Protein AF-A0A1H3JF29-F1 (afdb_monomer_lite)

pLDDT: mean 88.01, std 14.3, range [50.97, 97.44]

Radius of gyration: 19.48 Å; chains: 1; bounding box: 39×19×65 Å

Structure (mmCIF, N/CA/C/O backbone):
data_AF-A0A1H3JF29-F1
#
_entry.id   AF-A0A1H3JF29-F1
#
loop_
_atom_site.group_PDB
_atom_site.id
_atom_site.type_symbol
_atom_site.label_atom_id
_atom_site.label_alt_id
_atom_site.label_comp_id
_atom_site.label_asym_id
_atom_site.label_entity_id
_atom_site.label_seq_id
_atom_site.pdbx_PDB_ins_code
_atom_site.Cartn_x
_atom_site.Cartn_y
_atom_site.Cartn_z
_atom_site.occupancy
_atom_site.B_iso_or_equiv
_atom_site.auth_seq_id
_atom_site.auth_comp_id
_atom_site.auth_asym_id
_atom_site.auth_atom_id
_atom_site.pdbx_PDB_model_num
ATOM 1 N N . MET A 1 1 ? -5.151 12.609 -12.315 1.00 63.91 1 MET A N 1
ATOM 2 C CA . MET A 1 1 ? -5.092 11.179 -12.687 1.00 63.91 1 MET A CA 1
ATOM 3 C C . MET A 1 1 ? -3.706 10.716 -12.281 1.00 63.91 1 MET A C 1
ATOM 5 O O . MET A 1 1 ? -2.768 11.389 -12.688 1.00 63.91 1 MET A O 1
ATOM 9 N N . ARG A 1 2 ? -3.584 9.716 -11.396 1.00 81.94 2 ARG A N 1
ATOM 10 C CA . ARG A 1 2 ? -2.271 9.215 -10.952 1.00 81.94 2 ARG A CA 1
ATOM 11 C C . ARG A 1 2 ? -1.621 8.414 -12.085 1.00 81.94 2 ARG A C 1
ATOM 13 O O . ARG A 1 2 ? -2.345 7.742 -12.829 1.00 81.94 2 ARG A O 1
ATOM 20 N N . ASP A 1 3 ? -0.307 8.542 -12.239 1.00 90.06 3 ASP A N 1
ATOM 21 C CA . ASP A 1 3 ? 0.460 7.775 -13.227 1.00 90.06 3 ASP A CA 1
ATOM 22 C C . ASP A 1 3 ? 0.647 6.307 -12.790 1.00 90.06 3 ASP A C 1
ATOM 24 O O . ASP A 1 3 ? 0.245 5.918 -11.692 1.00 90.06 3 ASP A O 1
ATOM 28 N N . GLU A 1 4 ? 1.185 5.463 -13.676 1.00 91.31 4 GLU A N 1
ATOM 29 C CA . GLU A 1 4 ? 1.306 4.018 -13.428 1.00 91.31 4 GLU A CA 1
ATOM 30 C C . GLU A 1 4 ? 2.234 3.700 -12.248 1.00 91.31 4 GLU A C 1
ATOM 32 O O . GLU A 1 4 ? 1.940 2.819 -11.443 1.00 91.31 4 GLU A O 1
ATOM 37 N N . LYS A 1 5 ? 3.310 4.480 -12.091 1.00 92.19 5 LYS A N 1
ATOM 38 C CA . LYS A 1 5 ? 4.254 4.331 -10.981 1.00 92.19 5 LYS A CA 1
ATOM 39 C C . LYS A 1 5 ? 3.588 4.674 -9.650 1.00 92.19 5 LYS A C 1
ATOM 41 O O . LYS A 1 5 ? 3.656 3.886 -8.715 1.00 92.19 5 LYS A O 1
ATOM 46 N N . GLN A 1 6 ? 2.867 5.791 -9.587 1.00 93.50 6 GLN A N 1
ATOM 47 C CA . GLN A 1 6 ? 2.117 6.205 -8.399 1.00 93.50 6 GLN A CA 1
ATOM 48 C C . GLN A 1 6 ? 1.033 5.197 -8.021 1.00 93.50 6 GLN A C 1
ATOM 50 O O . GLN A 1 6 ? 0.820 4.936 -6.841 1.00 93.50 6 GLN A O 1
ATOM 55 N N . LYS A 1 7 ? 0.321 4.627 -9.001 1.00 94.56 7 LYS A N 1
ATOM 56 C CA . LYS A 1 7 ? -0.660 3.571 -8.716 1.00 94.56 7 LYS A CA 1
ATOM 57 C C . LYS A 1 7 ? 0.011 2.354 -8.100 1.00 94.56 7 LYS A C 1
ATOM 59 O O . LYS A 1 7 ? -0.494 1.848 -7.102 1.00 94.56 7 LYS A O 1
ATOM 64 N N . ARG A 1 8 ? 1.146 1.927 -8.658 1.00 95.25 8 ARG A N 1
ATOM 65 C CA . ARG A 1 8 ? 1.871 0.763 -8.157 1.00 95.25 8 ARG A CA 1
ATOM 66 C C . ARG A 1 8 ? 2.435 0.981 -6.754 1.00 95.25 8 ARG A C 1
ATOM 68 O O . ARG A 1 8 ? 2.303 0.094 -5.920 1.00 95.25 8 ARG A O 1
ATOM 75 N N . GLU A 1 9 ? 2.995 2.157 -6.479 1.00 96.12 9 GLU A N 1
ATOM 76 C CA . GLU A 1 9 ? 3.469 2.539 -5.140 1.00 96.12 9 GLU A CA 1
ATOM 77 C C . GLU A 1 9 ? 2.342 2.393 -4.103 1.00 96.12 9 GLU A C 1
ATOM 79 O O . GLU A 1 9 ? 2.505 1.752 -3.068 1.00 96.12 9 GLU A O 1
ATOM 84 N N . LEU A 1 10 ? 1.152 2.912 -4.413 1.00 96.56 10 LEU A N 1
ATOM 85 C CA . LEU A 1 10 ? -0.009 2.838 -3.522 1.00 96.56 10 LEU A CA 1
ATOM 86 C C . LEU A 1 10 ? -0.558 1.420 -3.368 1.00 96.56 10 LEU A C 1
ATOM 88 O O . LEU A 1 10 ? -1.023 1.066 -2.289 1.00 96.56 10 LEU A O 1
ATOM 92 N N . GLU A 1 11 ? -0.531 0.608 -4.424 1.00 96.75 11 GLU A N 1
ATOM 93 C CA . GLU A 1 11 ? -0.895 -0.806 -4.318 1.00 96.75 11 GLU A CA 1
ATOM 94 C C . GLU A 1 11 ? 0.018 -1.538 -3.338 1.00 96.75 11 GLU A C 1
ATOM 96 O O . GLU A 1 11 ? -0.493 -2.183 -2.425 1.00 96.75 11 GLU A O 1
ATOM 101 N N . LEU A 1 12 ? 1.339 -1.376 -3.472 1.00 96.81 12 LEU A N 1
ATOM 102 C CA . LEU A 1 12 ? 2.320 -1.994 -2.577 1.00 96.81 12 LEU A CA 1
ATOM 103 C C . LEU A 1 12 ? 2.114 -1.548 -1.127 1.00 96.81 12 LEU A C 1
ATOM 105 O O . LEU A 1 12 ? 2.051 -2.382 -0.224 1.00 96.81 12 LEU A O 1
ATOM 109 N N . ILE A 1 13 ? 1.913 -0.248 -0.902 1.00 97.44 13 ILE A N 1
ATOM 110 C CA . ILE A 1 13 ? 1.605 0.302 0.426 1.00 97.44 13 ILE A CA 1
ATOM 111 C C . ILE A 1 13 ? 0.321 -0.316 0.994 1.00 97.44 13 ILE A C 1
ATOM 113 O O . ILE A 1 13 ? 0.276 -0.711 2.161 1.00 97.44 13 ILE A O 1
ATOM 117 N N . GLY A 1 14 ? -0.733 -0.418 0.183 1.00 96.50 14 GLY A N 1
ATOM 118 C CA . GLY A 1 14 ? -2.009 -0.992 0.601 1.00 96.50 14 GLY A CA 1
ATOM 119 C C . GLY A 1 14 ? -1.915 -2.487 0.910 1.00 96.50 14 GLY A C 1
ATOM 120 O O . GLY A 1 14 ? -2.496 -2.951 1.892 1.00 96.50 14 GLY A O 1
ATOM 121 N N . GLU A 1 15 ? -1.155 -3.242 0.117 1.00 97.00 15 GLU A N 1
ATOM 122 C CA . GLU A 1 15 ? -0.874 -4.664 0.340 1.00 97.00 15 GLU A CA 1
ATOM 123 C C . GLU A 1 15 ? -0.046 -4.872 1.610 1.00 97.00 15 GLU A C 1
ATOM 125 O O . GLU A 1 15 ? -0.380 -5.727 2.440 1.00 97.00 15 GLU A O 1
ATOM 130 N N . ARG A 1 16 ? 0.975 -4.036 1.819 1.00 97.31 16 ARG A N 1
ATOM 131 C CA . ARG A 1 16 ? 1.785 -4.044 3.036 1.00 97.31 16 ARG A CA 1
ATOM 132 C C . ARG A 1 16 ? 0.937 -3.752 4.266 1.00 97.31 16 ARG A C 1
ATOM 134 O O . ARG A 1 16 ? 1.012 -4.486 5.253 1.00 97.31 16 ARG A O 1
ATOM 141 N N . PHE A 1 17 ? 0.071 -2.746 4.183 1.00 96.88 17 PHE A N 1
ATOM 142 C CA . PHE A 1 17 ? -0.855 -2.407 5.256 1.00 96.88 17 PHE A CA 1
ATOM 143 C C . PHE A 1 17 ? -1.851 -3.538 5.536 1.00 96.88 17 PHE A C 1
ATOM 145 O O . PHE A 1 17 ? -2.099 -3.862 6.696 1.00 96.88 17 PHE A O 1
ATOM 152 N N . LYS A 1 18 ? -2.378 -4.194 4.494 1.00 97.06 18 LYS A N 1
ATOM 153 C CA . LYS A 1 18 ? -3.251 -5.369 4.632 1.00 97.06 18 LYS A CA 1
ATOM 154 C C . LYS A 1 18 ? -2.563 -6.512 5.370 1.00 97.06 18 LYS A C 1
ATOM 156 O O . LYS A 1 18 ? -3.193 -7.180 6.187 1.00 97.06 18 LYS A O 1
ATOM 161 N N . PHE A 1 19 ? -1.286 -6.744 5.077 1.00 96.38 19 PHE A N 1
ATOM 162 C CA . PHE A 1 19 ? -0.492 -7.775 5.733 1.00 96.38 19 PHE A CA 1
ATOM 163 C C . PHE A 1 19 ? -0.203 -7.433 7.201 1.00 96.38 19 PHE A C 1
ATOM 165 O O . PHE A 1 19 ? -0.364 -8.286 8.072 1.00 96.38 19 PHE A O 1
ATOM 172 N N . ALA A 1 20 ? 0.195 -6.190 7.483 1.00 94.81 20 ALA A N 1
ATOM 173 C CA . ALA A 1 20 ? 0.557 -5.750 8.828 1.00 94.81 20 ALA A CA 1
ATOM 174 C C . ALA A 1 20 ? -0.662 -5.563 9.754 1.00 94.81 20 ALA A C 1
ATOM 176 O O . ALA A 1 20 ? -0.596 -5.893 10.939 1.00 94.81 20 ALA A O 1
ATOM 177 N N . TYR A 1 21 ? -1.780 -5.062 9.217 1.00 95.12 21 TYR A N 1
ATOM 178 C CA . TYR A 1 21 ? -2.977 -4.674 9.971 1.00 95.12 21 TYR A CA 1
ATOM 179 C C . TYR A 1 21 ? -4.271 -5.150 9.285 1.00 95.12 21 TYR A C 1
ATOM 181 O O . TYR A 1 21 ? -5.101 -4.331 8.880 1.00 95.12 21 TYR A O 1
ATOM 189 N N . PRO A 1 22 ? -4.500 -6.470 9.170 1.00 96.19 22 PRO A N 1
ATOM 190 C CA . PRO A 1 22 ? -5.613 -7.018 8.388 1.00 96.19 22 PRO A CA 1
ATOM 191 C C . PRO A 1 22 ? -6.996 -6.584 8.894 1.00 96.19 22 PRO A C 1
ATOM 193 O O . PRO A 1 22 ? -7.899 -6.329 8.098 1.00 96.19 22 PRO A O 1
ATOM 196 N N . GLU A 1 23 ? -7.172 -6.463 10.211 1.00 96.31 23 GLU A N 1
ATOM 197 C CA . GLU A 1 23 ? -8.439 -6.037 10.820 1.00 96.31 23 GLU A CA 1
ATOM 198 C C . GLU A 1 23 ? -8.740 -4.562 10.524 1.00 96.31 23 GLU A C 1
ATOM 200 O O . GLU A 1 23 ? -9.858 -4.213 10.142 1.00 96.31 23 GLU A O 1
ATOM 205 N N . THR A 1 24 ? -7.727 -3.700 10.643 1.00 94.31 24 THR A N 1
ATOM 206 C CA . THR A 1 24 ? -7.843 -2.270 10.332 1.00 94.31 24 THR A CA 1
ATOM 207 C C . THR A 1 24 ? -8.059 -2.050 8.840 1.00 94.31 24 THR A C 1
ATOM 209 O O . THR A 1 24 ? -8.887 -1.223 8.465 1.00 94.31 24 THR A O 1
ATOM 212 N N . TYR A 1 25 ? -7.375 -2.818 7.987 1.00 95.56 25 TYR A N 1
ATOM 213 C CA . TYR A 1 25 ? -7.599 -2.810 6.543 1.00 95.56 25 TYR A CA 1
ATOM 214 C C . TYR A 1 25 ? -9.068 -3.100 6.221 1.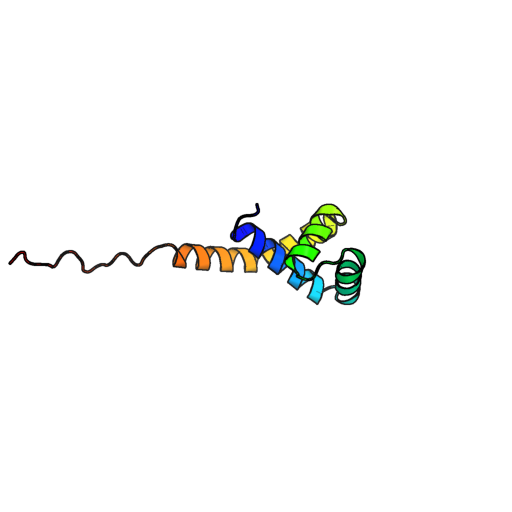00 95.56 25 TYR A C 1
ATOM 216 O O . TYR A 1 25 ? -9.706 -2.298 5.547 1.00 95.56 25 TYR A O 1
ATOM 224 N N . ALA A 1 26 ? -9.628 -4.192 6.754 1.00 95.50 26 ALA A N 1
ATOM 225 C CA . ALA A 1 26 ? -11.021 -4.572 6.505 1.00 95.50 26 ALA A CA 1
ATOM 226 C C . ALA A 1 26 ? -12.024 -3.526 7.022 1.00 95.50 26 ALA A C 1
ATOM 228 O O . ALA A 1 26 ? -13.085 -3.321 6.429 1.00 95.50 26 ALA A O 1
ATOM 229 N N . LEU A 1 27 ? -11.697 -2.845 8.126 1.00 95.38 27 LEU A N 1
ATOM 230 C CA . LEU A 1 27 ? -12.510 -1.743 8.628 1.00 95.38 27 LEU A CA 1
ATOM 231 C C . LEU A 1 27 ? -12.504 -0.563 7.650 1.00 95.38 27 LEU A C 1
ATOM 233 O O . LEU A 1 27 ? -13.574 -0.093 7.278 1.00 95.38 27 LEU A O 1
ATOM 237 N N . ILE A 1 28 ? -11.329 -0.108 7.209 1.00 94.50 28 ILE A N 1
ATOM 238 C CA . ILE A 1 28 ? -11.208 1.007 6.256 1.00 94.50 28 ILE A CA 1
ATOM 239 C C . ILE A 1 28 ? -11.903 0.658 4.934 1.00 94.50 28 ILE A C 1
ATOM 241 O O . ILE A 1 28 ? -12.667 1.467 4.414 1.00 94.50 28 ILE A O 1
ATOM 245 N N . GLU A 1 29 ? -11.699 -0.563 4.437 1.00 94.75 29 GLU A N 1
ATOM 246 C CA . GLU A 1 29 ? -12.347 -1.100 3.236 1.00 94.75 29 GLU A CA 1
ATOM 247 C C . GLU A 1 29 ? -13.875 -0.923 3.302 1.00 94.75 29 GLU A C 1
ATOM 249 O O . GLU A 1 29 ? -14.490 -0.359 2.395 1.00 94.75 29 GLU A O 1
ATOM 254 N N . ARG A 1 30 ? -14.484 -1.307 4.431 1.00 95.38 30 ARG A N 1
ATOM 255 C CA . ARG A 1 30 ? -15.931 -1.214 4.648 1.00 95.38 30 ARG A CA 1
ATOM 256 C C . ARG A 1 30 ? -16.425 0.215 4.877 1.00 95.38 30 ARG A C 1
ATOM 258 O O . ARG A 1 30 ? -17.433 0.599 4.294 1.00 95.38 30 ARG A O 1
ATOM 265 N N . GLU A 1 31 ? -15.772 0.974 5.755 1.00 94.38 31 GLU A N 1
ATOM 266 C CA . GLU A 1 31 ? -16.238 2.309 6.166 1.00 94.38 31 GLU A CA 1
ATOM 267 C C . GLU A 1 31 ? -16.110 3.334 5.031 1.00 94.38 31 GLU A C 1
ATOM 269 O O . GLU A 1 31 ? -16.981 4.185 4.864 1.00 94.38 31 GLU A O 1
ATOM 274 N N . PHE A 1 32 ? -15.058 3.222 4.216 1.00 91.81 32 PHE A N 1
ATOM 275 C CA . PHE A 1 32 ? -14.801 4.125 3.093 1.00 91.81 32 PHE A CA 1
ATOM 276 C C . PHE A 1 32 ? -15.234 3.542 1.742 1.00 91.81 32 PHE A C 1
ATOM 278 O O . PHE A 1 32 ? -15.025 4.181 0.712 1.00 91.81 32 PHE A O 1
ATOM 285 N N . ASN A 1 33 ? -15.841 2.348 1.734 1.00 93.12 33 ASN A N 1
ATOM 286 C CA . ASN A 1 33 ? -16.271 1.633 0.530 1.00 93.12 33 ASN A CA 1
ATOM 287 C C . ASN A 1 33 ? -15.161 1.560 -0.540 1.00 93.12 33 ASN A C 1
ATOM 289 O O . ASN A 1 33 ? -15.373 1.864 -1.715 1.00 93.12 33 ASN A O 1
ATOM 293 N N . CYS A 1 34 ? -13.957 1.212 -0.093 1.00 91.50 34 CYS A N 1
ATOM 294 C CA . CYS A 1 34 ? -12.794 0.973 -0.939 1.00 91.50 34 CYS A CA 1
ATOM 295 C C . CYS A 1 34 ? -12.752 -0.521 -1.259 1.00 91.50 34 CYS A C 1
ATOM 297 O O . CYS A 1 34 ? -12.952 -1.313 -0.358 1.00 91.50 34 CYS A O 1
ATOM 299 N N . ASP A 1 35 ? -12.499 -0.930 -2.498 1.00 89.94 35 ASP A N 1
ATOM 300 C CA . ASP A 1 35 ? -12.490 -2.347 -2.911 1.00 89.94 35 ASP A CA 1
ATOM 301 C C . ASP A 1 35 ? -11.106 -2.837 -3.372 1.00 89.94 35 ASP A C 1
ATOM 303 O O . ASP A 1 35 ? -10.956 -3.939 -3.902 1.00 89.94 35 ASP A O 1
ATOM 307 N N . SER A 1 36 ? -10.074 -2.014 -3.179 1.00 93.19 36 SER A N 1
ATOM 308 C CA . SER A 1 36 ? -8.711 -2.296 -3.621 1.00 93.19 36 SER A CA 1
ATOM 309 C C . SER A 1 36 ? -7.665 -1.726 -2.669 1.00 93.19 36 SER A C 1
ATOM 311 O O . SER A 1 36 ? -7.886 -0.708 -2.006 1.00 93.19 36 SER A O 1
ATOM 313 N N . ALA A 1 37 ? -6.492 -2.364 -2.649 1.00 94.25 37 ALA A N 1
ATOM 314 C CA . ALA A 1 37 ? -5.342 -1.936 -1.854 1.00 94.25 37 ALA A CA 1
ATOM 315 C C . ALA A 1 37 ? -4.924 -0.493 -2.182 1.00 94.25 37 ALA A C 1
ATOM 317 O O . ALA A 1 37 ? -4.690 0.300 -1.274 1.00 94.25 37 ALA A O 1
ATOM 318 N N . TYR A 1 38 ? -4.950 -0.126 -3.467 1.00 95.19 38 TYR A N 1
ATOM 319 C CA . TYR A 1 38 ? -4.737 1.241 -3.948 1.00 95.19 38 TYR A CA 1
ATOM 320 C C . TYR A 1 38 ? -5.667 2.268 -3.276 1.00 95.19 38 TYR A C 1
ATOM 322 O O . TYR A 1 38 ? -5.224 3.329 -2.823 1.00 95.19 38 TYR A O 1
ATOM 330 N N . LEU A 1 39 ? -6.971 1.970 -3.206 1.00 95.00 39 LEU A N 1
ATOM 331 C CA . LEU A 1 39 ? -7.943 2.886 -2.608 1.00 95.00 39 LEU A CA 1
ATOM 332 C C . LEU A 1 39 ? -7.743 2.991 -1.097 1.00 95.00 39 LEU A C 1
ATOM 334 O O . LEU A 1 39 ? -7.776 4.098 -0.564 1.00 95.00 39 LEU A O 1
ATOM 338 N N . VAL A 1 40 ? -7.458 1.875 -0.422 1.00 95.69 40 VAL A N 1
ATOM 339 C CA . VAL A 1 40 ? -7.141 1.879 1.013 1.00 95.69 40 VAL A CA 1
ATOM 340 C C . VAL A 1 40 ? -5.881 2.702 1.294 1.00 95.69 40 VAL A C 1
ATOM 342 O O . VAL A 1 40 ? -5.902 3.546 2.184 1.00 95.69 40 VAL A O 1
ATOM 345 N N . ALA A 1 41 ? -4.818 2.544 0.503 1.00 95.81 41 ALA A N 1
ATOM 346 C CA . ALA A 1 41 ? -3.607 3.354 0.629 1.00 95.81 41 ALA A CA 1
ATOM 347 C C . ALA A 1 41 ? -3.870 4.849 0.401 1.00 95.81 41 ALA A C 1
ATOM 349 O O . ALA A 1 41 ? -3.313 5.683 1.108 1.00 95.81 41 ALA A O 1
ATOM 350 N N . THR A 1 42 ? -4.777 5.193 -0.518 1.00 95.44 42 THR A N 1
ATOM 351 C CA . THR A 1 42 ? -5.213 6.584 -0.719 1.00 95.44 42 THR A CA 1
ATOM 352 C C . THR A 1 42 ? -5.907 7.145 0.529 1.00 95.44 42 THR A C 1
ATOM 354 O O . THR A 1 42 ? -5.651 8.285 0.907 1.00 95.44 42 THR A O 1
ATOM 357 N N . GLN A 1 43 ? -6.744 6.351 1.209 1.00 95.94 43 GLN A N 1
ATOM 358 C CA . GLN A 1 43 ? -7.351 6.770 2.480 1.00 95.94 43 GLN A CA 1
ATOM 359 C C . GLN A 1 43 ? -6.308 6.894 3.600 1.00 95.94 43 GLN A C 1
ATOM 361 O O . GLN A 1 43 ? -6.400 7.792 4.435 1.00 95.94 43 GLN A O 1
ATOM 366 N N . LEU A 1 44 ? -5.295 6.023 3.626 1.00 94.94 44 LEU A N 1
ATOM 367 C CA . LEU A 1 44 ? -4.195 6.125 4.589 1.00 94.94 44 LEU A CA 1
ATOM 368 C C . LEU A 1 44 ? -3.377 7.401 4.387 1.00 94.94 44 LEU A C 1
ATOM 370 O O . LEU A 1 44 ? -3.048 8.056 5.370 1.00 94.94 44 LEU A O 1
ATOM 374 N N . GLU A 1 45 ? -3.083 7.772 3.141 1.00 95.88 45 GLU A N 1
ATOM 375 C CA . GLU A 1 45 ? -2.387 9.019 2.803 1.00 95.88 45 GLU A CA 1
ATOM 376 C C . GLU A 1 45 ? -3.129 10.245 3.369 1.00 95.88 45 GLU A C 1
ATOM 378 O O . GLU A 1 45 ? -2.510 11.141 3.942 1.00 95.88 45 GLU A O 1
ATOM 383 N N . GLU A 1 46 ? -4.461 10.257 3.257 1.00 94.75 46 GLU A N 1
ATOM 384 C CA . GLU A 1 46 ? -5.310 11.373 3.683 1.00 94.75 46 GLU A CA 1
ATOM 385 C C . GLU A 1 46 ? -5.529 11.422 5.206 1.00 94.75 46 GLU A C 1
ATOM 387 O O . GLU A 1 46 ? -5.378 12.478 5.825 1.00 94.75 46 GLU A O 1
ATOM 392 N N . TYR A 1 47 ? -5.875 10.290 5.824 1.00 94.38 47 TYR A N 1
ATOM 393 C CA . TYR A 1 47 ? -6.333 10.246 7.220 1.00 94.38 47 TYR A CA 1
ATOM 394 C C . TYR A 1 47 ? -5.269 9.768 8.213 1.00 94.38 47 TYR A C 1
ATOM 396 O O . TYR A 1 47 ? -5.354 10.077 9.403 1.00 94.38 47 TYR A O 1
ATOM 404 N N . PHE A 1 48 ? -4.255 9.037 7.748 1.00 94.44 48 PHE A N 1
ATOM 405 C CA . PHE A 1 48 ? -3.223 8.418 8.584 1.00 94.44 48 PHE A CA 1
ATOM 406 C C . PHE A 1 48 ? -1.813 8.629 7.999 1.00 94.44 48 PHE A C 1
ATOM 408 O O . PHE A 1 48 ? -1.079 7.658 7.791 1.00 94.44 48 PHE A O 1
ATOM 415 N N . PRO A 1 49 ? -1.378 9.884 7.774 1.00 94.69 49 PRO A N 1
ATOM 416 C CA . PRO A 1 49 ? -0.166 10.186 7.007 1.00 94.69 49 PRO A CA 1
ATOM 417 C C . PRO A 1 49 ? 1.117 9.612 7.624 1.00 94.69 49 PRO A C 1
ATOM 419 O O . PRO A 1 49 ? 2.043 9.252 6.907 1.00 94.69 49 PRO A O 1
ATOM 422 N N . VAL A 1 50 ? 1.175 9.480 8.954 1.00 96.31 50 VAL A N 1
ATOM 423 C CA . VAL A 1 50 ? 2.324 8.866 9.644 1.00 96.31 50 VAL A CA 1
ATOM 424 C C . VAL A 1 50 ? 2.419 7.374 9.329 1.00 96.31 50 VAL A C 1
ATOM 426 O O . VAL A 1 50 ? 3.494 6.875 9.014 1.00 96.31 50 VAL A O 1
ATOM 429 N N . THR A 1 51 ? 1.291 6.663 9.379 1.00 94.81 51 THR A N 1
ATOM 430 C CA . THR A 1 51 ? 1.234 5.240 9.031 1.00 94.81 51 THR A CA 1
ATOM 431 C C . THR A 1 51 ? 1.516 5.038 7.550 1.00 94.81 51 THR A C 1
ATOM 433 O O . THR A 1 51 ? 2.259 4.131 7.199 1.00 94.81 51 THR A O 1
ATOM 436 N N . PHE A 1 52 ? 0.979 5.906 6.689 1.00 96.62 52 PHE A N 1
ATOM 437 C CA . PHE A 1 52 ? 1.275 5.888 5.261 1.00 96.62 52 PHE A CA 1
ATOM 438 C C . PHE A 1 52 ? 2.779 6.008 4.993 1.00 96.62 52 PHE A C 1
ATOM 440 O O . PHE A 1 52 ? 3.336 5.180 4.279 1.00 96.62 52 PHE A O 1
ATOM 447 N N . GLN A 1 53 ? 3.444 6.985 5.614 1.00 96.62 53 GLN A N 1
ATOM 448 C CA . GLN A 1 53 ? 4.880 7.194 5.445 1.00 96.62 53 GLN A CA 1
ATOM 449 C C . GLN A 1 53 ? 5.700 5.993 5.935 1.00 96.62 53 GLN A C 1
ATOM 451 O O . GLN A 1 53 ? 6.628 5.577 5.252 1.00 96.62 53 GLN A O 1
ATOM 456 N N . GLN A 1 54 ? 5.319 5.385 7.062 1.00 96.69 54 GLN A N 1
ATOM 457 C CA . GLN A 1 54 ? 5.973 4.166 7.538 1.00 96.69 54 GLN A CA 1
ATOM 458 C C . GLN A 1 54 ? 5.815 3.008 6.539 1.00 96.69 54 GLN A C 1
ATOM 460 O O . GLN A 1 54 ? 6.790 2.341 6.211 1.00 96.69 54 GLN A O 1
ATOM 465 N N . MET A 1 55 ? 4.597 2.762 6.044 1.00 96.50 55 MET A N 1
ATOM 466 C CA . MET A 1 55 ? 4.366 1.691 5.068 1.00 96.50 55 MET A CA 1
ATOM 467 C C . MET A 1 55 ? 5.134 1.947 3.769 1.00 96.50 55 MET A C 1
ATOM 469 O O . MET A 1 55 ? 5.668 1.006 3.197 1.00 96.50 55 MET A O 1
ATOM 473 N N . ARG A 1 56 ? 5.228 3.212 3.340 1.00 95.56 56 ARG A N 1
ATOM 474 C CA . ARG A 1 56 ? 5.998 3.627 2.166 1.00 95.56 56 ARG A CA 1
ATOM 475 C C . ARG A 1 56 ? 7.475 3.270 2.301 1.00 95.56 56 ARG A C 1
ATOM 477 O O . ARG A 1 56 ? 8.009 2.636 1.399 1.00 95.56 56 ARG A O 1
ATOM 484 N N . GLU A 1 57 ? 8.089 3.616 3.431 1.00 97.00 57 GLU A N 1
ATOM 485 C CA . GLU A 1 57 ? 9.484 3.267 3.746 1.00 97.00 57 GLU A CA 1
ATOM 486 C C . GLU A 1 57 ? 9.697 1.744 3.770 1.00 97.00 57 GLU A C 1
ATOM 488 O O . GLU A 1 57 ? 10.693 1.244 3.264 1.00 97.00 57 GLU A O 1
ATOM 493 N N . GLU A 1 58 ? 8.735 0.975 4.289 1.00 96.31 58 GLU A N 1
ATOM 494 C CA . GLU A 1 58 ? 8.819 -0.493 4.298 1.00 96.31 58 GLU A CA 1
ATOM 495 C C . GLU A 1 58 ? 8.694 -1.137 2.904 1.00 96.31 58 GLU A C 1
ATOM 497 O O . GLU A 1 58 ? 9.084 -2.293 2.736 1.00 96.31 58 GLU A O 1
ATOM 502 N N . THR A 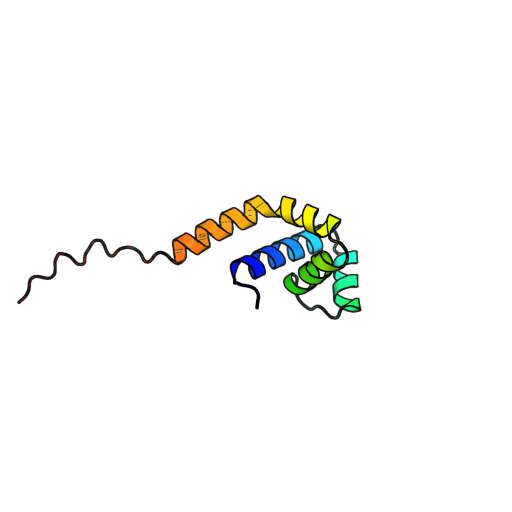1 59 ? 8.134 -0.425 1.923 1.00 96.31 59 THR A N 1
ATOM 503 C CA . THR A 1 59 ? 7.921 -0.911 0.546 1.00 96.31 59 THR A CA 1
ATOM 504 C C . THR A 1 59 ? 8.886 -0.314 -0.478 1.00 96.31 59 THR A C 1
ATOM 506 O O . THR A 1 59 ? 8.783 -0.644 -1.657 1.00 96.31 59 THR A O 1
ATOM 509 N N . GLU A 1 60 ? 9.803 0.559 -0.053 1.00 95.38 60 GLU A N 1
ATOM 510 C CA . GLU A 1 60 ? 10.682 1.335 -0.940 1.00 95.38 60 GLU A CA 1
ATOM 511 C C . GLU A 1 60 ? 11.530 0.428 -1.843 1.00 95.38 60 GLU A C 1
ATOM 513 O O . GLU A 1 60 ? 11.419 0.523 -3.063 1.00 95.38 60 GLU A O 1
ATOM 518 N N . ASP A 1 61 ? 12.256 -0.534 -1.265 1.00 95.69 61 ASP A N 1
ATOM 519 C CA . ASP A 1 61 ? 13.107 -1.473 -2.015 1.00 95.69 61 ASP A CA 1
ATOM 520 C C . ASP A 1 61 ? 12.322 -2.272 -3.077 1.00 95.69 61 ASP A C 1
ATOM 522 O O . ASP A 1 61 ? 12.797 -2.517 -4.189 1.00 95.69 61 ASP A O 1
ATOM 526 N N . GLU A 1 62 ? 11.102 -2.704 -2.741 1.00 95.50 62 GLU A N 1
ATOM 527 C CA . GLU A 1 62 ? 10.245 -3.461 -3.661 1.00 95.50 62 GLU A CA 1
ATOM 528 C C . GLU A 1 62 ? 9.725 -2.572 -4.794 1.00 95.50 62 GLU A C 1
ATOM 530 O O . GLU A 1 62 ? 9.680 -2.990 -5.956 1.00 95.50 62 GLU A O 1
ATOM 535 N N . PHE A 1 63 ? 9.352 -1.336 -4.464 1.00 95.81 63 PHE A N 1
ATOM 536 C CA . PHE A 1 63 ? 8.913 -0.362 -5.447 1.00 95.81 63 PHE A CA 1
ATOM 537 C C . PHE A 1 63 ? 10.043 0.007 -6.412 1.00 95.81 63 PHE A C 1
ATOM 539 O O . PHE A 1 63 ? 9.825 -0.013 -7.624 1.00 95.81 63 PHE A O 1
ATOM 546 N N . GLU A 1 64 ? 11.249 0.272 -5.908 1.00 95.19 64 GLU A N 1
ATOM 547 C CA . GLU A 1 64 ? 12.429 0.555 -6.729 1.00 95.19 64 GLU A CA 1
ATOM 548 C C . GLU A 1 64 ? 12.746 -0.610 -7.672 1.00 95.19 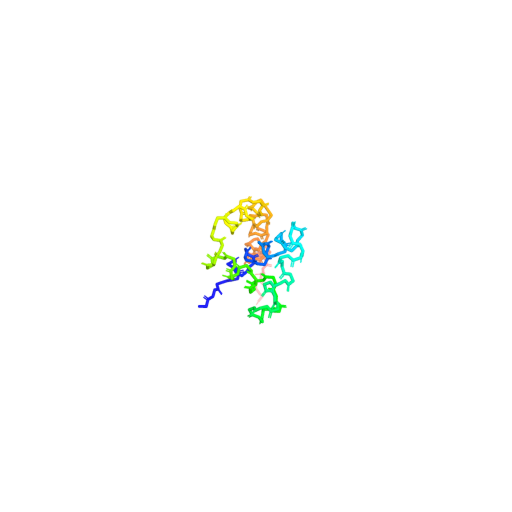64 GLU A C 1
ATOM 550 O O . GLU A 1 64 ? 12.850 -0.410 -8.885 1.00 95.19 64 GLU A O 1
ATOM 555 N N . GLY A 1 65 ? 12.778 -1.842 -7.152 1.00 94.88 65 GLY A N 1
ATOM 556 C CA .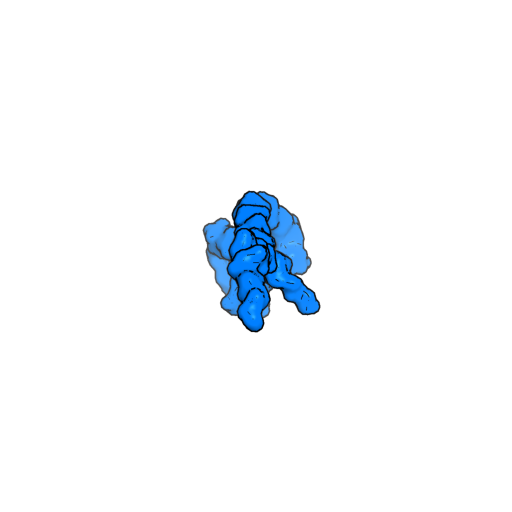 GLY A 1 65 ? 13.012 -3.035 -7.968 1.00 94.88 65 GLY A CA 1
ATOM 557 C C . GLY A 1 65 ? 11.959 -3.242 -9.062 1.00 94.88 65 GLY A C 1
ATOM 558 O O . GLY A 1 65 ? 12.278 -3.711 -10.158 1.00 94.88 65 GLY A O 1
ATOM 559 N N . TRP A 1 66 ? 10.702 -2.865 -8.810 1.00 95.19 66 TRP A N 1
ATOM 560 C CA . TRP A 1 66 ? 9.667 -2.866 -9.842 1.00 95.19 66 TRP A CA 1
ATOM 561 C C . TRP A 1 66 ? 9.866 -1.744 -10.870 1.00 95.19 66 TRP A C 1
ATOM 563 O O . TRP A 1 66 ? 9.704 -1.992 -12.066 1.00 95.19 66 TRP A O 1
ATOM 573 N N . VAL A 1 67 ? 10.229 -0.528 -10.440 1.00 93.38 67 VAL A N 1
ATOM 574 C CA . VAL A 1 67 ? 10.465 0.611 -11.344 1.00 93.38 67 VAL A CA 1
ATOM 575 C C . VAL A 1 67 ? 11.582 0.294 -12.334 1.00 93.38 67 VAL A C 1
ATOM 577 O O . VAL A 1 67 ? 11.401 0.536 -13.526 1.00 93.38 67 VAL A O 1
ATOM 580 N N . GLU A 1 68 ? 12.685 -0.299 -11.875 1.00 92.88 68 GLU A N 1
ATOM 581 C CA . GLU A 1 68 ? 13.792 -0.716 -12.745 1.00 92.88 68 GLU A CA 1
ATOM 582 C C . GLU A 1 68 ? 13.331 -1.706 -13.826 1.00 92.88 68 GLU A C 1
ATOM 584 O O . GLU A 1 68 ? 13.645 -1.545 -15.006 1.00 92.88 68 GLU A O 1
ATOM 589 N N . GLN A 1 69 ? 12.532 -2.709 -13.447 1.00 90.62 69 GLN A N 1
ATOM 590 C CA . GLN A 1 69 ? 11.982 -3.689 -14.390 1.00 90.62 69 GLN A CA 1
ATOM 591 C C . GLN A 1 69 ? 10.997 -3.054 -15.373 1.00 90.62 69 GLN A C 1
ATOM 593 O O . GLN A 1 69 ? 10.999 -3.381 -16.561 1.00 90.62 69 GLN A O 1
ATOM 598 N N . TYR A 1 70 ? 10.152 -2.148 -14.881 1.00 89.88 70 TYR A N 1
ATOM 599 C CA . TYR A 1 70 ? 9.179 -1.439 -15.697 1.00 89.88 70 TYR A CA 1
ATOM 600 C C . TYR A 1 70 ? 9.880 -0.566 -16.741 1.00 89.88 70 TYR A C 1
ATOM 602 O O . TYR A 1 70 ? 9.549 -0.646 -17.921 1.00 89.88 70 TYR A O 1
ATOM 610 N N . GLU A 1 71 ? 10.896 0.200 -16.349 1.00 89.62 71 GLU A N 1
ATOM 611 C CA . GLU A 1 71 ? 11.682 1.018 -17.276 1.00 89.62 71 GLU A CA 1
ATOM 612 C C . GLU A 1 71 ? 12.458 0.171 -18.288 1.00 89.62 71 GLU A C 1
ATOM 614 O O . GLU A 1 71 ? 12.402 0.463 -19.481 1.00 89.62 71 GLU A O 1
ATOM 619 N N . ALA A 1 72 ? 13.081 -0.929 -17.854 1.00 87.69 72 ALA A N 1
ATOM 620 C CA . ALA A 1 72 ? 13.754 -1.862 -18.758 1.00 87.69 72 ALA A CA 1
ATO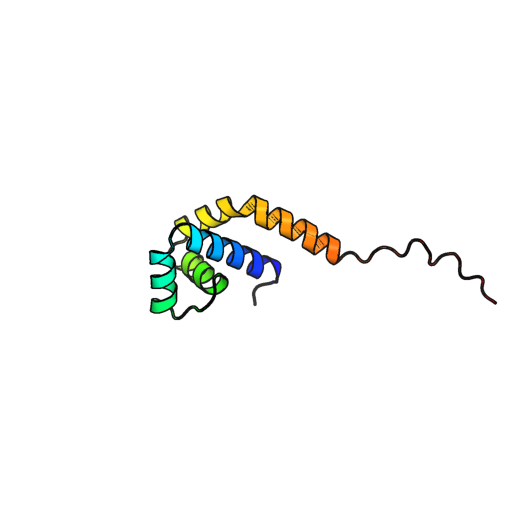M 621 C C . ALA A 1 72 ? 12.798 -2.499 -19.784 1.00 87.69 72 ALA A C 1
ATOM 623 O O . ALA A 1 72 ? 13.218 -2.842 -20.884 1.00 87.69 72 ALA A O 1
ATOM 624 N N . SER A 1 73 ? 11.513 -2.655 -19.446 1.00 84.06 73 SER A N 1
ATOM 625 C CA . SER A 1 73 ? 10.495 -3.178 -20.369 1.00 84.06 73 SER A CA 1
ATOM 626 C C . SER A 1 73 ? 10.010 -2.153 -21.400 1.00 84.06 73 SER A C 1
ATOM 628 O O . SER A 1 73 ? 9.481 -2.531 -22.447 1.00 84.06 73 SER A O 1
ATOM 630 N N . LEU A 1 74 ? 10.165 -0.862 -21.092 1.00 83.06 74 LEU A N 1
ATOM 631 C CA . LEU A 1 74 ? 9.805 0.240 -21.978 1.00 83.06 74 LEU A CA 1
ATOM 632 C C . LEU A 1 74 ? 10.913 0.565 -22.977 1.00 83.06 74 LEU A C 1
ATOM 634 O O . LEU A 1 74 ? 10.609 1.154 -24.014 1.00 83.06 74 LEU A 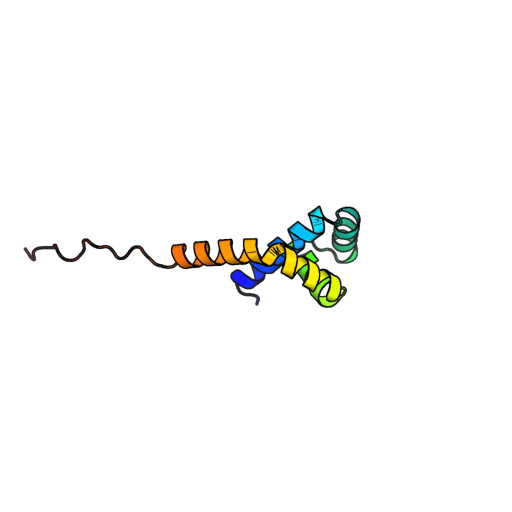O 1
ATOM 638 N N . ASP A 1 75 ? 12.159 0.196 -22.675 1.00 71.31 75 ASP A N 1
ATOM 639 C CA . ASP A 1 75 ? 13.269 0.310 -23.612 1.00 71.31 75 ASP A CA 1
ATOM 640 C C . ASP A 1 75 ? 13.147 -0.833 -24.638 1.00 71.31 75 ASP A C 1
ATOM 642 O O . ASP A 1 75 ? 13.294 -2.009 -24.282 1.00 71.31 75 ASP A O 1
ATOM 646 N N . PRO A 1 76 ? 12.796 -0.550 -25.909 1.00 60.34 76 PRO A N 1
ATOM 647 C CA . PRO A 1 76 ? 12.755 -1.600 -26.908 1.00 60.34 76 PRO A CA 1
ATOM 648 C C . PRO A 1 76 ? 14.166 -2.180 -27.037 1.00 60.34 76 PRO A C 1
ATOM 650 O O . PRO A 1 76 ? 15.128 -1.407 -27.043 1.00 60.34 76 PRO A O 1
ATOM 653 N N . PRO A 1 77 ? 14.328 -3.509 -27.184 1.00 60.28 77 PRO A N 1
ATOM 654 C CA . PRO A 1 77 ? 15.624 -4.050 -27.553 1.00 60.28 77 PRO A CA 1
ATOM 655 C C . PRO A 1 77 ? 16.044 -3.337 -28.837 1.00 60.28 77 PRO A C 1
ATOM 657 O O . PRO A 1 77 ? 15.366 -3.449 -29.859 1.00 60.28 77 PRO A O 1
ATOM 660 N N . MET A 1 78 ? 17.114 -2.541 -28.763 1.00 53.12 78 MET A N 1
ATOM 661 C CA . MET A 1 78 ? 17.781 -2.020 -29.947 1.00 53.12 78 MET A CA 1
ATOM 662 C C . MET A 1 78 ? 18.059 -3.231 -30.826 1.00 53.12 78 MET A C 1
ATOM 664 O O . MET A 1 78 ? 18.826 -4.111 -30.440 1.00 53.12 78 MET A O 1
ATOM 668 N N . ASP A 1 79 ? 17.365 -3.312 -31.957 1.00 53.88 79 ASP A N 1
ATOM 669 C CA . ASP A 1 79 ? 17.534 -4.387 -32.919 1.00 53.88 79 ASP A CA 1
ATOM 670 C C . ASP A 1 79 ? 18.973 -4.265 -33.443 1.00 53.88 79 ASP A C 1
ATOM 672 O O . ASP A 1 79 ? 19.268 -3.477 -34.342 1.00 53.88 79 ASP A O 1
ATOM 676 N N . GLU A 1 80 ? 19.918 -4.994 -32.839 1.00 52.75 80 GLU A N 1
ATOM 677 C CA . GLU A 1 80 ? 21.341 -4.974 -33.215 1.00 52.75 80 GLU A CA 1
ATOM 678 C C . GLU A 1 80 ? 21.576 -5.488 -34.657 1.00 52.75 80 GLU A C 1
ATOM 680 O O . GLU A 1 80 ? 22.716 -5.579 -35.115 1.00 52.75 80 GLU A O 1
ATOM 685 N N . PHE A 1 81 ? 20.513 -5.797 -35.411 1.00 54.66 81 PHE A N 1
ATOM 686 C CA . PHE A 1 81 ? 20.557 -6.477 -36.702 1.00 54.66 81 PHE A CA 1
ATOM 687 C C . PHE A 1 81 ? 19.943 -5.728 -37.895 1.00 54.66 81 PHE A C 1
ATOM 689 O O . PHE A 1 81 ? 19.894 -6.300 -38.984 1.00 54.66 81 PHE A O 1
ATOM 696 N N . ASP A 1 82 ? 19.565 -4.452 -37.782 1.00 50.97 82 ASP A N 1
ATOM 697 C CA . ASP A 1 82 ? 18.982 -3.726 -38.932 1.00 50.97 82 ASP A CA 1
ATOM 698 C C . ASP A 1 82 ? 20.022 -3.130 -39.917 1.00 50.97 82 ASP A C 1
ATOM 700 O O . ASP A 1 82 ? 19.671 -2.517 -40.925 1.00 50.97 82 ASP A O 1
ATOM 704 N N . TYR A 1 83 ? 21.326 -3.356 -39.699 1.00 54.72 83 TYR A N 1
ATOM 705 C CA . TYR A 1 83 ? 22.402 -2.854 -40.578 1.00 54.72 83 TYR A CA 1
ATOM 706 C C . TYR A 1 83 ? 22.785 -3.787 -41.743 1.00 54.72 83 TYR A C 1
ATOM 708 O O . TYR A 1 83 ? 23.684 -3.460 -42.518 1.00 54.72 83 TYR A O 1
ATOM 716 N N . LEU A 1 84 ? 22.137 -4.949 -41.891 1.00 55.41 84 LEU A N 1
ATOM 717 C CA . LEU A 1 84 ? 22.486 -5.953 -42.909 1.00 55.41 84 LEU A CA 1
ATOM 718 C C . LEU A 1 84 ? 21.362 -6.231 -43.914 1.00 55.41 84 LEU A C 1
ATOM 720 O O . LEU A 1 84 ? 21.256 -7.349 -44.416 1.00 55.41 84 LEU A O 1
ATOM 724 N N . ARG A 1 85 ? 20.532 -5.241 -44.256 1.00 55.38 85 ARG A N 1
ATOM 725 C CA . ARG A 1 85 ? 19.677 -5.356 -45.445 1.00 55.38 85 ARG A CA 1
ATOM 726 C C . ARG A 1 85 ? 20.473 -4.878 -46.671 1.00 55.38 85 ARG A C 1
ATOM 728 O O . ARG A 1 85 ? 20.579 -3.670 -46.863 1.00 55.38 85 ARG A O 1
ATOM 735 N N . PRO A 1 86 ? 21.062 -5.768 -47.497 1.00 58.06 86 PRO A N 1
ATOM 736 C CA . PRO A 1 86 ? 21.553 -5.353 -48.802 1.00 58.06 86 PRO A CA 1
ATOM 737 C C . PRO A 1 86 ? 20.355 -4.861 -49.617 1.00 58.06 86 PRO A C 1
ATOM 739 O O . PRO A 1 86 ? 19.361 -5.574 -49.762 1.00 58.06 86 PRO A O 1
ATOM 742 N N . GLU A 1 87 ? 20.436 -3.628 -50.107 1.00 58.91 87 GLU A N 1
ATOM 743 C CA . GLU A 1 87 ? 19.530 -3.139 -51.142 1.00 58.91 87 GLU A CA 1
ATOM 744 C C . GLU A 1 87 ? 19.688 -4.056 -52.367 1.00 58.91 87 GLU A C 1
ATOM 746 O O . GLU A 1 87 ? 20.791 -4.192 -52.904 1.00 58.91 87 GLU A O 1
ATOM 751 N N . ILE A 1 88 ? 18.608 -4.751 -52.741 1.00 57.59 88 ILE A N 1
ATOM 752 C CA . ILE A 1 88 ? 18.498 -5.518 -53.993 1.00 57.59 88 ILE A CA 1
ATOM 753 C C . ILE A 1 88 ? 17.859 -4.614 -55.041 1.00 57.59 88 ILE A C 1
ATOM 755 O O . ILE A 1 88 ? 16.821 -3.998 -54.703 1.00 57.59 88 ILE A O 1
#

Secondary structure (DSSP, 8-state):
---HHHHHHHHHHHHHHHHH-HHHHHHHHHHTT--SHHHHHHHHHHH-HHHHHHHHHHHHHHHHHHHHHHHHHHS----TTTT-----

Foldseek 3Di:
DDDPLLQVLQQQLLVLCCVVPVPVSVVLCVVVVPDGSSVSLVVCVVPPVVSSVVSSVVCVVVSVVVVVVVVVVVPPPPPPPPPPDDDD

Sequence (88 aa):
MRDEKQKRELELIGERFKFAYPETYALIEREFNCDSAYLVATQLEEYFPVTFQQMREETEDEFEGWVEQYEASLDPPMDEFDYLRPEI